Protein AF-A0A9R1VYT2-F1 (afdb_monomer)

Solvent-accessible surface area (backbone atoms only — not comparable to full-atom values): 7285 Å² total; per-residue (Å²): 139,87,82,73,87,82,80,90,74,96,68,97,74,48,66,44,85,39,68,67,58,33,49,56,58,44,43,30,54,66,34,85,91,65,56,74,46,85,61,82,66,65,73,51,48,60,54,53,47,63,56,46,77,72,60,68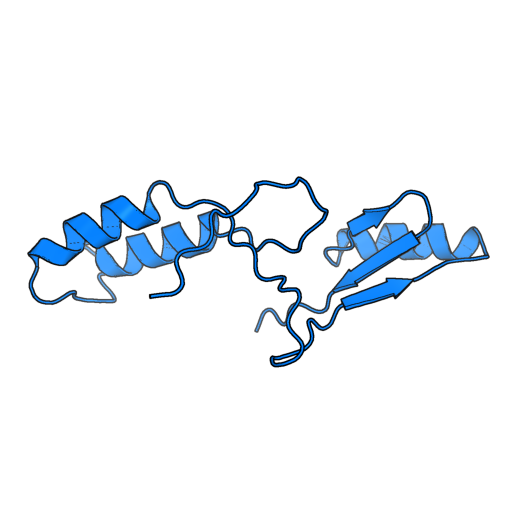,63,45,73,74,62,73,99,62,95,75,79,85,79,77,66,62,47,81,47,73,76,92,51,74,73,58,54,58,56,49,56,62,46,44,80,77,42,82,53,54,77,52,100,79,34,37,38,48,53,72,75,83,84,123

Mean predicted aligned error: 9.73 Å

Radius of gyration: 19.99 Å; Cα contacts (8 Å, |Δi|>4): 86; chains: 1; bounding box: 54×26×51 Å

Structure (mmCIF, 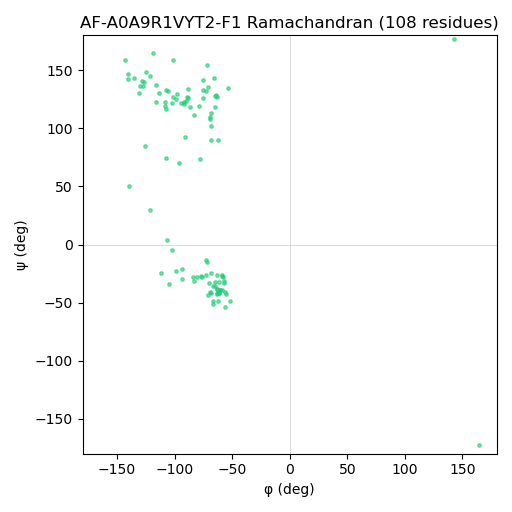N/CA/C/O backbone):
data_AF-A0A9R1VYT2-F1
#
_entry.id   AF-A0A9R1VYT2-F1
#
loop_
_atom_site.group_PDB
_atom_site.id
_atom_site.type_symbol
_atom_site.label_atom_id
_atom_site.label_alt_id
_atom_site.label_comp_id
_atom_site.label_asym_id
_atom_site.label_entity_id
_atom_site.label_seq_id
_atom_site.pdbx_PDB_ins_code
_atom_site.Cartn_x
_atom_site.Cartn_y
_atom_site.Cartn_z
_atom_site.occupancy
_atom_site.B_iso_or_equiv
_atom_site.auth_seq_id
_atom_site.auth_comp_id
_atom_site.auth_asym_id
_atom_site.auth_atom_id
_atom_site.pdbx_PDB_model_num
ATOM 1 N N . MET A 1 1 ? -23.281 11.402 -13.260 1.00 46.53 1 MET A N 1
ATOM 2 C CA . MET A 1 1 ? -23.332 9.928 -13.205 1.00 46.53 1 MET A CA 1
ATOM 3 C C . MET A 1 1 ? -22.407 9.420 -14.286 1.00 46.53 1 MET A C 1
ATOM 5 O O . MET A 1 1 ? -22.813 9.419 -15.434 1.00 46.53 1 MET A O 1
ATOM 9 N N . GLU A 1 2 ? -21.178 9.043 -13.958 1.00 55.12 2 GLU A N 1
ATOM 10 C CA . GLU A 1 2 ? -20.352 8.289 -14.906 1.00 55.12 2 GLU A CA 1
ATOM 11 C C . GLU A 1 2 ? -19.884 7.021 -14.205 1.00 55.12 2 GLU A C 1
ATOM 13 O O . GLU A 1 2 ? -18.847 6.977 -13.555 1.00 55.12 2 GLU A O 1
ATOM 18 N N . GLY A 1 3 ? -20.754 6.014 -14.246 1.00 69.38 3 GLY A N 1
ATOM 19 C CA . GLY A 1 3 ? -20.474 4.656 -13.802 1.00 69.38 3 GLY A CA 1
ATOM 20 C C . GLY A 1 3 ? -20.360 3.774 -15.031 1.00 69.38 3 GLY A C 1
ATOM 21 O O . GLY A 1 3 ? -21.298 3.056 -15.360 1.00 69.38 3 GLY A O 1
ATOM 22 N N . LEU A 1 4 ? -19.247 3.891 -15.755 1.00 84.00 4 LEU A N 1
ATOM 23 C CA . LEU A 1 4 ? -18.930 2.938 -16.812 1.00 84.00 4 LEU A CA 1
ATOM 24 C C . LEU A 1 4 ? -18.435 1.636 -16.177 1.00 84.00 4 LEU A C 1
ATOM 26 O O . LEU A 1 4 ? -17.726 1.649 -15.168 1.00 84.00 4 LEU A O 1
ATOM 30 N N . VAL A 1 5 ? -18.832 0.510 -16.768 1.00 88.31 5 VAL A N 1
ATOM 31 C CA . VAL A 1 5 ? -18.390 -0.820 -16.342 1.00 88.31 5 VAL A CA 1
ATOM 32 C C . VAL A 1 5 ? -16.881 -0.931 -16.563 1.00 88.31 5 VAL A C 1
ATOM 34 O O . VAL A 1 5 ? -16.380 -0.625 -17.642 1.00 88.31 5 VAL A O 1
ATOM 37 N N . ILE A 1 6 ? -16.152 -1.349 -15.526 1.00 87.25 6 ILE A N 1
ATOM 38 C CA . ILE A 1 6 ? -14.698 -1.524 -15.578 1.00 87.25 6 ILE A CA 1
ATOM 39 C C . ILE A 1 6 ? -14.389 -2.951 -16.028 1.00 87.25 6 ILE A C 1
ATOM 41 O O . ILE A 1 6 ? -14.788 -3.909 -15.367 1.00 87.25 6 ILE A O 1
ATOM 45 N N . GLU A 1 7 ? -13.626 -3.091 -17.110 1.00 91.06 7 GLU A N 1
ATOM 46 C CA . GLU A 1 7 ? -13.152 -4.391 -17.584 1.00 91.06 7 GLU A CA 1
ATOM 47 C C . GLU A 1 7 ? -11.818 -4.781 -16.924 1.00 91.06 7 GLU A C 1
ATOM 49 O O . GLU A 1 7 ? -10.844 -4.018 -16.978 1.00 91.06 7 GLU A O 1
ATOM 54 N N . PRO A 1 8 ? -11.726 -5.971 -16.307 1.00 88.75 8 PRO A N 1
ATOM 55 C CA . PRO A 1 8 ? -10.476 -6.454 -15.742 1.00 88.75 8 PRO A CA 1
ATOM 56 C C . PRO A 1 8 ? -9.530 -6.937 -16.850 1.00 88.75 8 PRO A C 1
ATOM 58 O O . PRO A 1 8 ? -9.866 -7.812 -17.642 1.00 88.75 8 PRO A O 1
ATOM 61 N N . MET A 1 9 ? -8.303 -6.409 -16.867 1.00 88.06 9 MET A N 1
ATOM 62 C CA . MET A 1 9 ? -7.229 -6.870 -17.752 1.00 88.06 9 MET A CA 1
ATOM 63 C C . MET A 1 9 ? -5.952 -7.134 -16.958 1.00 88.06 9 MET A C 1
ATOM 65 O O . MET A 1 9 ? -5.538 -6.302 -16.149 1.00 88.06 9 MET A O 1
ATOM 69 N N . ILE A 1 10 ? -5.278 -8.248 -17.250 1.00 87.06 10 ILE A N 1
ATOM 70 C CA . ILE A 1 10 ? -3.963 -8.551 -16.679 1.00 87.06 10 ILE A CA 1
ATOM 71 C C . ILE A 1 10 ? -2.912 -7.743 -17.440 1.00 87.06 10 ILE A C 1
ATOM 73 O O . ILE A 1 10 ? -2.763 -7.884 -18.654 1.00 87.06 10 ILE A O 1
ATOM 77 N N . LYS A 1 11 ? -2.199 -6.867 -16.729 1.00 83.06 11 LYS A N 1
ATOM 78 C CA . LYS A 1 11 ? -1.095 -6.067 -17.268 1.00 83.06 11 LYS A CA 1
ATOM 79 C C . LYS A 1 11 ? 0.022 -5.983 -16.226 1.00 83.06 11 LYS A C 1
ATOM 81 O O . LYS A 1 11 ? -0.290 -5.931 -15.035 1.00 83.06 11 LYS A O 1
ATOM 86 N N . PRO A 1 12 ? 1.297 -5.938 -16.646 1.00 82.94 12 PRO A N 1
ATOM 87 C CA . PRO A 1 12 ? 2.393 -5.671 -15.726 1.00 82.94 12 PRO A CA 1
ATOM 88 C C . PRO A 1 12 ? 2.225 -4.265 -15.145 1.00 82.94 12 PRO A C 1
ATOM 90 O O . PRO A 1 12 ? 2.026 -3.300 -15.885 1.00 82.94 12 PRO A O 1
ATOM 93 N N . GLN A 1 13 ? 2.249 -4.171 -13.819 1.00 84.38 13 GLN A N 1
ATOM 94 C CA . GLN A 1 13 ? 1.975 -2.962 -13.048 1.00 84.38 13 GLN A CA 1
ATOM 95 C C . GLN A 1 13 ? 2.900 -2.923 -11.827 1.00 84.38 13 GLN A C 1
ATOM 97 O O . GLN A 1 13 ? 3.421 -3.952 -11.395 1.00 84.38 13 GLN A O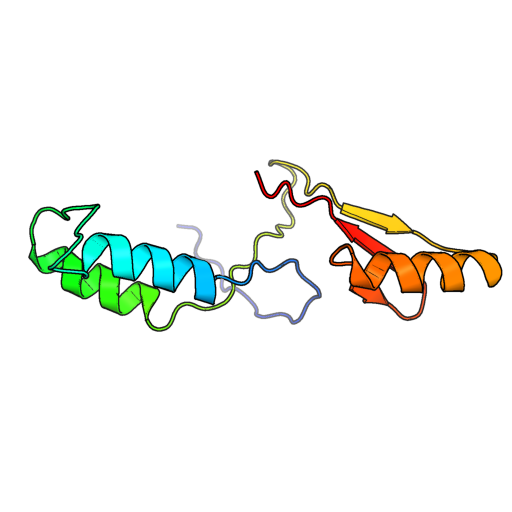 1
ATOM 102 N N . TRP A 1 14 ? 3.100 -1.731 -11.270 1.00 84.75 14 TRP A N 1
ATOM 103 C CA . TRP A 1 14 ? 3.920 -1.539 -10.077 1.00 84.75 14 TRP A CA 1
ATOM 104 C C . TRP A 1 14 ? 3.068 -1.675 -8.821 1.00 84.75 14 TRP A C 1
ATOM 106 O O . TRP A 1 14 ? 2.066 -0.967 -8.667 1.00 84.75 14 TRP A O 1
ATOM 116 N N . TYR A 1 15 ? 3.509 -2.545 -7.916 1.00 85.69 15 TYR A N 1
ATOM 117 C CA . TYR A 1 15 ? 2.851 -2.827 -6.647 1.00 85.69 15 TYR A CA 1
ATOM 118 C C . TYR A 1 15 ? 3.781 -2.545 -5.473 1.00 85.69 15 TYR A C 1
ATOM 120 O O . TYR A 1 15 ? 4.989 -2.775 -5.550 1.00 85.69 15 TYR A O 1
ATOM 128 N N . VAL A 1 16 ? 3.199 -2.071 -4.378 1.00 85.62 16 VAL A N 1
ATOM 129 C CA . VAL A 1 16 ? 3.875 -1.962 -3.085 1.00 85.62 16 VAL A CA 1
ATOM 130 C C . VAL A 1 16 ? 3.422 -3.126 -2.213 1.00 85.62 16 VAL A C 1
ATOM 132 O O . VAL A 1 16 ? 2.218 -3.314 -2.029 1.00 85.62 16 VAL A O 1
ATOM 135 N N . ASN A 1 17 ? 4.388 -3.878 -1.669 1.00 86.00 17 ASN A N 1
ATOM 136 C CA . ASN A 1 17 ? 4.105 -4.889 -0.655 1.00 86.00 17 ASN A CA 1
ATOM 137 C C . ASN A 1 17 ? 3.674 -4.181 0.626 1.00 86.00 17 ASN A C 1
ATOM 139 O O . ASN A 1 17 ? 4.471 -3.468 1.240 1.00 86.00 17 ASN A O 1
ATOM 143 N N . TYR A 1 18 ? 2.414 -4.365 0.996 1.00 87.94 18 TYR A N 1
ATOM 144 C CA . TYR A 1 18 ? 1.825 -3.629 2.108 1.00 87.94 18 TYR A CA 1
ATOM 145 C C . TYR A 1 18 ? 1.718 -4.460 3.389 1.00 87.94 18 TYR A C 1
ATOM 147 O O . TYR A 1 18 ? 1.369 -3.916 4.429 1.00 87.94 18 TYR A O 1
ATOM 155 N N . ASN A 1 19 ? 2.069 -5.749 3.360 1.00 87.62 19 ASN A N 1
ATOM 156 C CA . ASN A 1 19 ? 1.897 -6.647 4.506 1.00 87.62 19 ASN A CA 1
ATOM 157 C C . ASN A 1 19 ? 2.703 -6.190 5.733 1.00 87.62 19 ASN A C 1
ATOM 159 O O . ASN A 1 19 ? 2.194 -6.219 6.851 1.00 87.62 19 ASN A O 1
ATOM 163 N N . GLY A 1 20 ? 3.946 -5.734 5.530 1.00 89.19 20 GLY A N 1
ATOM 164 C CA . GLY A 1 20 ? 4.783 -5.205 6.615 1.00 89.19 20 GLY A CA 1
ATOM 165 C C . GLY A 1 20 ? 4.233 -3.898 7.190 1.00 89.19 20 GLY A C 1
ATOM 166 O O . GLY A 1 20 ? 4.027 -3.786 8.394 1.00 89.19 20 GLY A O 1
ATOM 167 N N . ILE A 1 21 ? 3.900 -2.950 6.309 1.00 90.38 21 ILE A N 1
ATOM 168 C CA . ILE A 1 21 ? 3.364 -1.633 6.685 1.00 90.38 21 ILE A CA 1
ATOM 169 C C . ILE A 1 21 ? 2.016 -1.778 7.404 1.00 90.38 21 ILE A C 1
ATOM 171 O O . ILE A 1 21 ? 1.771 -1.113 8.407 1.00 90.38 21 ILE A O 1
ATOM 175 N N . ALA A 1 22 ? 1.147 -2.671 6.927 1.00 93.31 22 ALA A N 1
ATOM 176 C CA . ALA A 1 22 ? -0.141 -2.952 7.550 1.00 93.31 22 ALA A CA 1
ATOM 177 C C . ALA A 1 22 ? 0.018 -3.496 8.965 1.00 93.31 22 ALA A C 1
ATOM 179 O O . ALA A 1 22 ? -0.714 -3.077 9.858 1.00 93.31 22 ALA A O 1
ATOM 180 N N . LYS A 1 23 ? 0.988 -4.391 9.181 1.00 92.94 23 LYS A N 1
ATOM 181 C CA . LYS A 1 23 ? 1.287 -4.917 10.511 1.00 92.94 23 LYS A CA 1
ATOM 182 C C . LYS A 1 23 ? 1.747 -3.807 11.455 1.00 92.94 23 LYS A C 1
ATOM 184 O O . LYS A 1 23 ? 1.188 -3.668 12.535 1.00 92.94 23 LYS A O 1
ATOM 189 N N . GLU A 1 24 ? 2.688 -2.970 11.028 1.00 93.31 24 GLU A N 1
ATOM 190 C CA . GLU A 1 24 ? 3.154 -1.837 11.840 1.00 93.31 24 GLU A CA 1
ATOM 191 C C . GLU A 1 24 ? 2.021 -0.849 12.166 1.00 93.31 24 GLU A C 1
ATOM 193 O O . GLU A 1 24 ? 1.919 -0.348 13.288 1.00 93.31 24 GLU A O 1
ATOM 198 N N . ALA A 1 25 ? 1.138 -0.594 11.199 1.00 93.75 25 ALA A N 1
ATOM 199 C CA . ALA A 1 25 ? -0.024 0.274 11.362 1.00 93.75 25 ALA A CA 1
ATOM 200 C C . ALA A 1 25 ? -1.108 -0.335 12.275 1.00 93.75 25 ALA A C 1
ATOM 202 O O . ALA A 1 25 ? -1.793 0.396 12.998 1.00 93.75 25 ALA A O 1
ATOM 203 N N . LEU A 1 26 ? -1.265 -1.662 12.268 1.00 94.56 26 LEU A N 1
ATOM 204 C CA . LEU A 1 26 ? -2.109 -2.391 13.216 1.00 94.56 26 LEU A CA 1
ATOM 205 C C . LEU A 1 26 ? -1.541 -2.287 14.631 1.00 94.56 26 LEU A C 1
ATOM 207 O O . LEU A 1 26 ? -2.261 -1.865 15.536 1.00 94.56 26 LEU A O 1
ATOM 211 N N . ASP A 1 27 ? -0.257 -2.601 14.803 1.00 94.44 27 ASP A N 1
ATOM 212 C CA . ASP A 1 27 ? 0.425 -2.587 16.099 1.00 94.44 27 ASP A CA 1
ATOM 213 C C . ASP A 1 27 ? 0.362 -1.189 16.737 1.00 94.44 27 ASP A C 1
ATOM 215 O O . ASP A 1 27 ? 0.072 -1.058 17.924 1.00 94.44 27 ASP A O 1
ATOM 219 N N . ALA A 1 28 ? 0.504 -0.123 15.940 1.00 94.94 28 ALA A N 1
ATOM 220 C CA . ALA A 1 28 ? 0.414 1.260 16.416 1.00 94.94 28 ALA A CA 1
ATOM 221 C C . ALA A 1 28 ? -0.927 1.620 17.091 1.00 94.94 28 ALA A C 1
ATOM 223 O O . ALA A 1 28 ? -0.958 2.527 17.928 1.00 94.94 28 ALA A O 1
ATOM 224 N N . VAL A 1 29 ? -2.020 0.943 16.728 1.00 94.12 29 VAL A N 1
ATOM 225 C CA . VAL A 1 29 ? -3.378 1.207 17.239 1.00 94.12 29 VAL A CA 1
ATOM 226 C C . VAL A 1 29 ? -3.829 0.144 18.246 1.00 94.12 29 VAL A C 1
ATOM 228 O O . VAL A 1 29 ? -4.583 0.462 19.169 1.00 94.12 29 VAL A O 1
ATOM 231 N N . MET A 1 30 ? -3.404 -1.107 18.050 1.00 91.56 30 MET A N 1
ATOM 232 C CA . MET A 1 30 ? -3.922 -2.285 18.754 1.00 91.56 30 MET A CA 1
ATOM 233 C C . MET A 1 30 ? -3.064 -2.740 19.931 1.00 91.5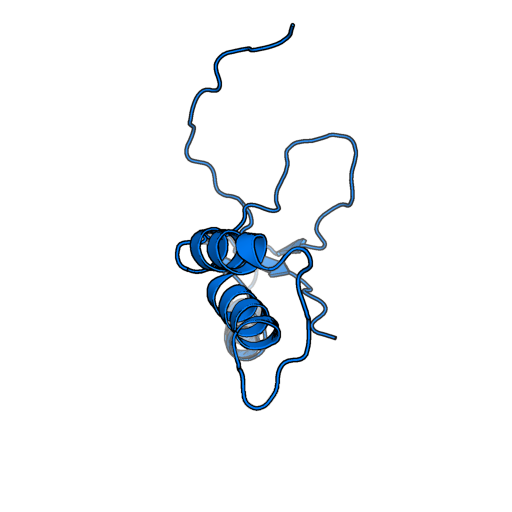6 30 MET A C 1
ATOM 235 O O . MET A 1 30 ? -3.591 -3.420 20.808 1.00 91.56 30 MET A O 1
ATOM 239 N N . ASP A 1 31 ? -1.772 -2.405 19.963 1.00 91.88 31 ASP A N 1
ATOM 240 C CA . ASP A 1 31 ? -0.908 -2.779 21.082 1.00 91.88 31 ASP A CA 1
ATOM 241 C C . ASP A 1 31 ? -1.311 -1.996 22.339 1.00 91.88 31 ASP A C 1
ATOM 243 O O . ASP A 1 31 ? -1.085 -0.793 22.434 1.00 91.88 31 ASP A O 1
ATOM 247 N N . GLU A 1 32 ? -1.921 -2.674 23.312 1.00 86.25 32 GLU A N 1
ATOM 248 C CA . GLU A 1 32 ? -2.352 -2.058 24.572 1.00 86.25 32 GLU A CA 1
ATOM 249 C C . GLU A 1 32 ? -1.171 -1.635 25.459 1.00 86.25 32 GLU A C 1
ATOM 251 O O . GLU A 1 32 ? -1.315 -0.714 26.264 1.00 86.25 32 GLU A O 1
ATOM 256 N N . ASN A 1 33 ? 0.002 -2.257 25.296 1.00 88.50 33 ASN A N 1
ATOM 257 C CA . ASN A 1 33 ? 1.184 -1.959 26.107 1.00 88.50 33 ASN A CA 1
ATOM 258 C C . ASN A 1 33 ? 1.958 -0.744 25.580 1.00 88.50 33 ASN A C 1
ATOM 260 O O . ASN A 1 33 ? 2.588 -0.028 26.358 1.00 88.50 33 ASN A O 1
ATOM 264 N N . ASN A 1 34 ? 1.928 -0.516 24.263 1.00 89.69 34 ASN A N 1
ATOM 265 C CA . ASN A 1 34 ? 2.670 0.557 23.598 1.00 89.69 34 ASN A CA 1
ATOM 266 C C . ASN A 1 34 ? 1.844 1.235 22.494 1.00 89.69 34 ASN A C 1
ATOM 268 O O . ASN A 1 34 ? 2.288 1.405 21.354 1.00 89.69 34 ASN A O 1
ATOM 272 N N . LYS A 1 35 ? 0.615 1.624 22.838 1.00 90.06 35 LYS A N 1
ATOM 273 C CA . LYS A 1 35 ? -0.308 2.261 21.899 1.00 90.06 35 LYS A CA 1
ATOM 274 C C . LYS A 1 35 ? 0.222 3.622 21.448 1.00 90.06 35 LYS A C 1
ATOM 276 O O . LYS A 1 35 ? 0.368 4.538 22.255 1.00 90.06 35 LYS A O 1
ATOM 281 N N . LYS A 1 36 ? 0.466 3.773 20.144 1.00 94.38 36 L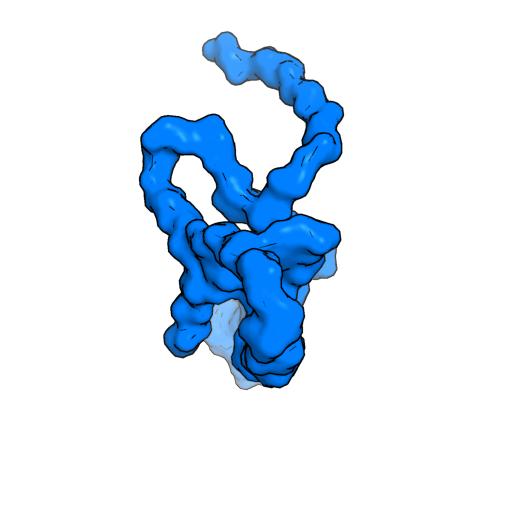YS A N 1
ATOM 282 C CA . LYS A 1 36 ? 0.985 5.016 19.541 1.00 94.38 36 LYS A CA 1
ATOM 283 C C . LYS A 1 36 ? -0.122 5.928 19.021 1.00 94.38 36 LYS A C 1
ATOM 285 O O . LYS A 1 36 ? 0.059 7.141 18.974 1.00 94.38 36 LYS A O 1
ATOM 290 N N . ILE A 1 37 ? -1.242 5.350 18.592 1.00 94.00 37 ILE A N 1
ATOM 291 C CA . ILE A 1 37 ? -2.352 6.059 17.949 1.00 94.00 37 ILE A CA 1
ATOM 292 C C . ILE A 1 37 ? -3.657 5.655 18.630 1.00 94.00 37 ILE A C 1
ATOM 294 O O . ILE A 1 37 ? -3.948 4.468 18.772 1.00 94.00 37 ILE A O 1
ATOM 298 N N . ASP A 1 38 ? -4.474 6.640 19.007 1.00 92.81 38 ASP A N 1
ATOM 299 C CA . ASP A 1 38 ? -5.830 6.408 19.505 1.00 92.81 38 ASP A CA 1
ATOM 300 C C . ASP A 1 38 ? -6.875 6.849 18.477 1.00 92.81 38 ASP A C 1
ATOM 302 O O . ASP A 1 38 ? -6.885 7.996 18.031 1.00 92.81 38 ASP A O 1
ATOM 306 N N . ILE A 1 39 ? -7.746 5.917 18.081 1.00 94.25 39 ILE A N 1
ATOM 307 C CA . ILE A 1 39 ? -8.803 6.167 17.099 1.00 94.25 39 ILE A CA 1
ATOM 308 C C . ILE A 1 39 ? -10.085 6.524 17.842 1.00 94.25 39 ILE A C 1
ATOM 310 O O . ILE A 1 39 ? -10.613 5.723 18.618 1.00 94.25 39 ILE A O 1
ATOM 314 N N . LEU A 1 40 ? -10.617 7.712 17.549 1.00 94.44 40 LEU A N 1
ATOM 315 C CA . LEU A 1 40 ? -11.878 8.186 18.099 1.00 94.44 40 LEU A CA 1
ATOM 316 C C . LEU A 1 40 ? -12.926 8.384 16.998 1.00 94.44 40 LEU A C 1
ATOM 318 O O . LEU A 1 40 ? -12.626 9.004 15.977 1.00 94.44 40 LEU A O 1
ATOM 322 N N . PRO A 1 41 ? -14.179 7.962 17.234 1.00 94.69 41 PRO A N 1
ATOM 323 C CA . PRO A 1 41 ? -14.651 7.122 18.344 1.00 94.69 41 PRO A CA 1
ATOM 324 C C . PRO A 1 41 ? -14.214 5.635 18.253 1.00 94.69 41 PRO A C 1
ATOM 326 O O . PRO A 1 41 ? -13.946 5.110 17.172 1.00 94.69 41 PRO A O 1
ATOM 329 N N . LYS A 1 42 ? -14.126 4.955 19.413 1.00 91.56 42 LYS A N 1
ATOM 330 C CA . LYS A 1 42 ? -13.412 3.666 19.595 1.00 91.56 42 LYS A CA 1
ATOM 331 C C . LYS A 1 42 ? -13.897 2.519 18.705 1.00 91.56 42 LYS A C 1
ATOM 333 O O . LYS A 1 42 ? -13.111 1.633 18.380 1.00 91.56 42 LYS A O 1
ATOM 338 N N . GLN A 1 43 ? -15.163 2.522 18.290 1.00 91.44 43 GLN A N 1
ATOM 339 C CA . GLN A 1 43 ? -15.711 1.486 17.410 1.00 91.44 43 GLN A CA 1
ATOM 340 C C . GLN A 1 43 ? -14.973 1.383 16.067 1.00 91.44 43 GLN A C 1
ATOM 342 O O . GLN A 1 43 ? -14.917 0.301 15.486 1.00 91.44 43 GLN A O 1
ATOM 347 N N . TYR A 1 44 ? -14.353 2.470 15.595 1.00 95.19 44 TYR A N 1
ATOM 348 C CA . TYR A 1 44 ? -13.615 2.462 14.333 1.00 95.19 44 TYR A CA 1
ATOM 349 C C . TYR A 1 44 ? -12.298 1.685 14.403 1.00 95.19 44 TYR A C 1
ATOM 351 O O . TYR A 1 44 ? -11.777 1.303 13.359 1.00 95.19 44 TYR A O 1
ATOM 359 N N . ALA A 1 45 ? -11.790 1.363 15.599 1.00 93.69 45 ALA A N 1
ATOM 360 C CA . ALA A 1 45 ? -10.643 0.468 15.731 1.00 93.69 45 ALA A CA 1
ATOM 361 C C . ALA A 1 45 ? -10.952 -0.926 15.153 1.00 93.69 45 ALA A C 1
ATOM 363 O O . ALA A 1 45 ? -10.125 -1.503 14.452 1.00 93.69 45 ALA A O 1
ATOM 364 N N . ALA A 1 46 ? -12.166 -1.447 15.361 1.00 93.19 46 ALA A N 1
ATOM 365 C CA . ALA A 1 46 ? -12.561 -2.738 14.796 1.00 93.19 46 ALA A CA 1
ATOM 366 C C . ALA A 1 46 ? -12.571 -2.714 13.257 1.00 93.19 46 ALA A C 1
ATOM 368 O O . ALA A 1 46 ? -12.149 -3.673 12.612 1.00 93.19 46 ALA A O 1
ATOM 369 N N . GLU A 1 47 ? -13.007 -1.602 12.663 1.00 94.12 47 GLU A N 1
ATOM 370 C CA . GLU A 1 47 ? -12.983 -1.431 11.213 1.00 94.12 47 GLU A CA 1
ATOM 371 C C . GLU A 1 47 ? -11.556 -1.268 10.678 1.00 94.12 47 GLU A C 1
ATOM 373 O O . GLU A 1 47 ? -11.195 -1.936 9.710 1.00 94.12 47 GLU A O 1
ATOM 378 N N . TRP A 1 48 ? -10.722 -0.470 11.349 1.00 94.31 48 TRP A N 1
ATOM 379 C CA . TRP A 1 48 ? -9.291 -0.352 11.057 1.00 94.31 48 TRP A CA 1
ATOM 380 C C . TRP A 1 48 ? -8.608 -1.720 11.004 1.00 94.31 48 TRP A C 1
ATOM 382 O O . TRP A 1 48 ? -7.943 -2.049 10.020 1.00 94.31 48 TRP A O 1
ATOM 392 N N . LYS A 1 49 ? -8.855 -2.550 12.026 1.00 94.62 49 LYS A N 1
ATOM 393 C CA . LYS A 1 49 ? -8.353 -3.923 12.092 1.00 94.62 49 LYS A CA 1
ATOM 394 C C . LYS A 1 49 ? -8.783 -4.736 10.876 1.00 94.62 49 LYS A C 1
ATOM 396 O O . LYS A 1 49 ? -7.944 -5.272 10.158 1.00 94.62 49 LYS A O 1
ATOM 401 N N . ARG A 1 50 ? -10.092 -4.761 10.615 1.00 94.25 50 ARG A N 1
ATOM 402 C CA . ARG A 1 50 ? -10.694 -5.528 9.518 1.00 94.25 50 ARG A CA 1
ATOM 403 C C . ARG A 1 50 ? -10.091 -5.175 8.156 1.00 94.25 50 ARG A C 1
ATOM 405 O O . ARG A 1 50 ? -9.882 -6.069 7.340 1.00 94.25 50 ARG A O 1
ATOM 412 N N . TRP A 1 51 ? -9.842 -3.890 7.899 1.00 93.50 51 TRP A N 1
ATOM 413 C CA . TRP A 1 51 ? -9.266 -3.428 6.633 1.00 93.50 51 TRP A CA 1
ATOM 414 C C . TRP A 1 51 ? -7.805 -3.849 6.459 1.00 93.50 51 TRP A C 1
ATOM 416 O O . TRP A 1 51 ? -7.418 -4.247 5.361 1.00 93.50 51 TRP A O 1
ATOM 426 N N . LEU A 1 52 ? -7.003 -3.771 7.523 1.00 94.12 52 LEU A N 1
ATOM 427 C CA . LEU A 1 52 ? -5.567 -4.039 7.446 1.00 94.12 52 LEU A CA 1
ATOM 428 C C . LEU A 1 52 ? -5.207 -5.527 7.547 1.00 94.12 52 LEU A C 1
ATOM 430 O O . LEU A 1 52 ? -4.209 -5.931 6.958 1.00 94.12 52 LEU A O 1
ATOM 434 N N . GLU A 1 53 ? -6.011 -6.354 8.223 1.00 92.12 53 GLU A N 1
ATOM 435 C CA . GLU A 1 53 ? -5.738 -7.795 8.377 1.00 92.12 53 GLU A CA 1
ATOM 436 C C . GLU A 1 53 ? -5.700 -8.565 7.049 1.00 92.12 53 GLU A C 1
ATOM 438 O O . GLU A 1 53 ? -4.949 -9.527 6.922 1.00 92.12 53 GLU A O 1
ATOM 443 N N . ASN A 1 54 ? -6.496 -8.150 6.059 1.00 88.44 54 ASN A N 1
ATOM 444 C CA . ASN A 1 54 ? -6.600 -8.815 4.754 1.00 88.44 54 ASN A CA 1
ATOM 445 C C . ASN A 1 54 ? -6.246 -7.878 3.593 1.00 88.44 54 ASN A C 1
ATOM 447 O O . ASN A 1 54 ? -6.799 -7.999 2.491 1.00 88.44 54 ASN A O 1
ATOM 451 N N . ILE A 1 55 ? -5.365 -6.905 3.838 1.00 91.94 55 ILE A N 1
ATOM 452 C CA . ILE A 1 55 ? -4.976 -5.966 2.794 1.00 91.94 55 ILE A CA 1
ATOM 453 C C . ILE A 1 55 ? -4.208 -6.689 1.681 1.00 91.94 55 ILE A C 1
ATOM 455 O O . ILE A 1 55 ? -3.439 -7.617 1.918 1.00 91.94 55 ILE A O 1
ATOM 459 N N . ARG A 1 56 ? -4.441 -6.267 0.439 1.00 89.75 56 ARG A N 1
ATOM 460 C CA . ARG A 1 56 ? -3.694 -6.745 -0.728 1.00 89.75 56 ARG A CA 1
ATOM 461 C C . ARG A 1 56 ? -2.658 -5.712 -1.135 1.00 89.75 56 ARG A C 1
ATOM 463 O O . ARG A 1 56 ? -2.822 -4.524 -0.860 1.00 89.75 56 ARG A O 1
ATOM 470 N N . ASP A 1 57 ? -1.648 -6.165 -1.865 1.00 89.06 57 ASP A N 1
ATOM 471 C CA . ASP A 1 57 ? -0.640 -5.281 -2.438 1.00 89.06 57 ASP A CA 1
ATOM 472 C C . ASP A 1 57 ? -1.280 -4.163 -3.265 1.00 89.06 57 ASP A C 1
ATOM 474 O O . ASP A 1 57 ? -2.190 -4.371 -4.079 1.00 89.06 57 ASP A O 1
ATOM 478 N N . TRP A 1 58 ? -0.792 -2.946 -3.051 1.00 88.56 58 TRP A N 1
ATOM 479 C CA . TRP A 1 58 ? -1.395 -1.762 -3.637 1.00 88.56 58 TRP A CA 1
ATOM 480 C C . TRP A 1 58 ? -0.749 -1.432 -4.980 1.00 88.56 58 TRP A C 1
ATOM 482 O O . TRP A 1 58 ? 0.449 -1.163 -5.060 1.00 88.56 58 TRP A O 1
ATOM 492 N N . CYS A 1 59 ? -1.557 -1.414 -6.045 1.00 89.31 59 CYS A N 1
ATOM 493 C CA . CYS A 1 59 ? -1.135 -0.927 -7.356 1.00 89.31 59 CYS A CA 1
ATOM 494 C C . CYS A 1 59 ? -0.933 0.596 -7.327 1.00 89.31 59 CYS A C 1
ATOM 496 O O . CYS A 1 59 ? -1.905 1.363 -7.306 1.00 89.31 59 CYS A O 1
ATOM 498 N N . VAL A 1 60 ? 0.324 1.030 -7.408 1.00 88.38 60 VAL A N 1
ATOM 499 C CA . VAL A 1 60 ? 0.703 2.452 -7.447 1.00 88.38 60 VAL A CA 1
ATOM 500 C C . VAL A 1 60 ? 0.855 2.983 -8.871 1.00 88.38 60 VAL A C 1
ATOM 502 O O . VAL A 1 60 ? 0.728 4.184 -9.099 1.00 88.38 60 VAL A O 1
ATOM 505 N N . SER A 1 61 ? 1.058 2.110 -9.862 1.00 87.38 61 SER A N 1
ATOM 506 C CA . SER A 1 61 ? 1.112 2.536 -11.263 1.00 87.38 61 SER A CA 1
ATOM 507 C C . SER A 1 61 ? -0.261 2.944 -11.789 1.00 87.38 61 SER A C 1
ATOM 509 O O . SER A 1 61 ? -1.248 2.221 -11.622 1.00 87.38 61 SER A O 1
ATOM 511 N N . ARG A 1 62 ? -0.314 4.070 -12.503 1.00 89.56 62 ARG A N 1
ATOM 512 C CA . ARG A 1 62 ? -1.521 4.597 -13.147 1.00 89.56 62 ARG A CA 1
ATOM 513 C C . ARG A 1 62 ? -1.197 5.060 -14.564 1.00 89.56 62 ARG A C 1
ATOM 515 O O . ARG A 1 62 ? -0.125 5.598 -14.813 1.00 89.56 62 ARG A O 1
ATOM 522 N N . ARG A 1 63 ? -2.136 4.852 -15.491 1.00 86.44 63 ARG A N 1
ATOM 523 C CA . ARG A 1 63 ? -2.062 5.351 -16.874 1.00 86.44 63 ARG A CA 1
ATOM 524 C C . ARG A 1 63 ? -2.835 6.662 -16.961 1.00 86.44 63 ARG A C 1
ATOM 526 O O . ARG A 1 63 ? -3.940 6.700 -17.486 1.00 86.44 63 ARG A O 1
ATOM 533 N N . LEU A 1 64 ? -2.284 7.699 -16.342 1.00 88.31 64 LEU A N 1
ATOM 534 C CA . LEU A 1 64 ? -2.866 9.037 -16.293 1.00 88.31 64 LEU A CA 1
ATOM 535 C C . LEU A 1 64 ? -1.845 10.042 -16.823 1.00 88.31 64 LEU A C 1
ATOM 537 O O . LEU A 1 64 ? -0.643 9.852 -16.657 1.00 88.31 64 LEU A O 1
ATOM 541 N N . TRP A 1 65 ? -2.334 11.112 -17.444 1.00 89.81 65 TRP A N 1
ATOM 542 C CA . TRP A 1 65 ? -1.495 12.212 -17.933 1.00 89.81 65 TRP A CA 1
ATOM 543 C C . TRP A 1 65 ? -1.032 13.140 -16.809 1.00 89.81 65 TRP A C 1
ATOM 545 O O . TRP A 1 65 ? 0.014 13.773 -16.913 1.00 89.81 65 TRP A O 1
ATOM 555 N N . TRP A 1 66 ? -1.814 13.213 -15.732 1.00 93.62 66 TRP A N 1
ATOM 556 C CA . TRP A 1 66 ? -1.533 14.043 -14.571 1.00 93.62 66 TRP A CA 1
ATOM 557 C C . TRP A 1 66 ? -1.110 13.188 -13.376 1.00 93.62 66 TRP A C 1
ATOM 559 O O . TRP A 1 66 ? -1.769 12.197 -13.054 1.00 93.62 66 TRP A O 1
ATOM 569 N N . GLY A 1 67 ? -0.025 13.591 -12.714 1.00 92.19 67 GLY A N 1
ATOM 570 C CA . GLY A 1 67 ? 0.504 12.937 -11.521 1.00 92.19 67 GLY A CA 1
ATOM 571 C C . GLY A 1 67 ? 2.031 12.913 -11.474 1.00 92.19 67 GLY A C 1
ATOM 572 O O . GLY A 1 67 ? 2.719 13.352 -12.397 1.00 92.19 67 GLY A O 1
ATOM 573 N N . HIS A 1 68 ? 2.572 12.379 -10.380 1.00 90.12 68 HIS A N 1
ATOM 574 C CA . HIS A 1 68 ? 4.010 12.180 -10.239 1.00 90.12 68 HIS A CA 1
ATOM 575 C C . HIS A 1 68 ? 4.476 10.980 -11.069 1.00 90.12 68 HIS A C 1
ATOM 577 O O . HIS A 1 68 ? 3.889 9.899 -11.011 1.00 90.12 68 HIS A O 1
ATOM 583 N N . ARG A 1 69 ? 5.560 11.166 -11.829 1.00 86.69 69 ARG A N 1
ATOM 584 C CA . ARG A 1 69 ? 6.205 10.070 -12.561 1.00 86.69 69 ARG A CA 1
ATOM 585 C C . ARG A 1 69 ? 6.945 9.163 -11.583 1.00 86.69 69 ARG A C 1
ATOM 587 O O . ARG A 1 69 ? 7.706 9.652 -10.751 1.00 86.69 69 ARG A O 1
ATOM 594 N N . VAL A 1 70 ? 6.741 7.854 -11.712 1.00 85.50 70 VAL A N 1
ATOM 595 C CA . VAL A 1 70 ? 7.476 6.851 -10.930 1.00 85.50 70 VAL A CA 1
ATOM 596 C C . VAL A 1 70 ? 8.963 6.918 -11.315 1.00 85.50 70 VAL A C 1
ATOM 598 O O . VAL A 1 70 ? 9.262 6.846 -12.509 1.00 85.50 70 VAL A O 1
ATOM 601 N N . PRO A 1 71 ? 9.897 7.053 -10.352 1.00 85.88 71 PRO A N 1
ATOM 602 C CA . PRO A 1 71 ? 11.334 7.104 -10.620 1.00 85.88 71 PRO A CA 1
ATOM 603 C C . PRO A 1 71 ? 11.889 5.694 -10.879 1.00 85.88 71 PRO A C 1
ATOM 605 O O . PRO A 1 71 ? 12.551 5.087 -10.032 1.00 85.88 71 PRO A O 1
ATOM 608 N N . ALA A 1 72 ? 11.573 5.159 -12.056 1.00 83.25 72 ALA A N 1
ATOM 609 C CA . ALA A 1 72 ? 12.047 3.870 -12.537 1.00 83.25 72 ALA A CA 1
ATOM 610 C C . ALA A 1 72 ? 12.654 4.019 -13.934 1.00 83.25 72 ALA A C 1
ATOM 612 O O . ALA A 1 72 ? 12.129 4.745 -14.780 1.00 83.25 72 ALA A O 1
ATOM 613 N N . TRP A 1 73 ? 13.745 3.301 -14.172 1.00 80.69 73 TRP A N 1
ATOM 614 C CA . TRP A 1 73 ? 14.471 3.295 -15.436 1.00 80.69 73 TRP A CA 1
ATOM 615 C C . TRP A 1 73 ? 14.622 1.862 -15.931 1.00 80.69 73 TRP A C 1
ATOM 617 O O . TRP A 1 73 ? 14.884 0.952 -15.143 1.00 80.69 73 TRP A O 1
ATOM 627 N N . TYR A 1 74 ? 14.459 1.678 -17.238 1.00 80.38 74 TYR A N 1
ATOM 628 C CA . TYR A 1 74 ? 14.723 0.415 -17.913 1.00 80.38 74 TYR A CA 1
ATOM 629 C C . TYR A 1 74 ? 16.110 0.470 -18.550 1.00 80.38 74 TYR A C 1
ATOM 631 O O . TYR A 1 74 ? 16.425 1.434 -19.250 1.00 80.38 74 TYR A O 1
ATOM 639 N N . VAL A 1 75 ? 16.935 -0.541 -18.288 1.00 78.94 75 VAL A N 1
ATOM 640 C CA . VAL A 1 75 ? 18.302 -0.636 -18.806 1.00 78.94 75 VAL A CA 1
ATOM 641 C C . VAL A 1 75 ? 18.408 -1.843 -19.731 1.00 78.94 75 VAL A C 1
ATOM 643 O O . VAL A 1 75 ? 1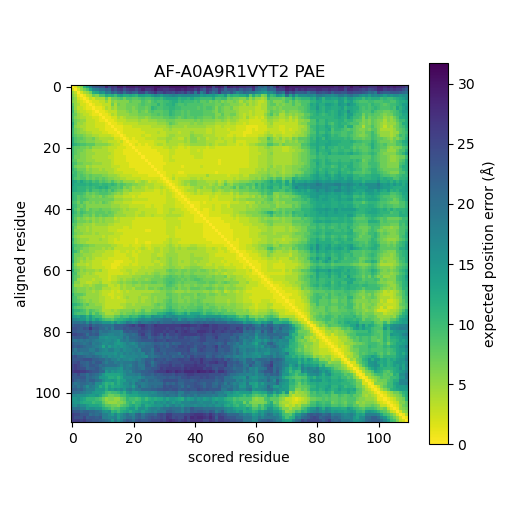8.162 -2.975 -19.311 1.00 78.94 75 VAL A O 1
ATOM 646 N N . THR A 1 76 ? 18.822 -1.589 -20.972 1.00 73.38 76 THR A N 1
ATOM 647 C CA . THR A 1 76 ? 19.221 -2.599 -21.960 1.00 73.38 76 THR A CA 1
ATOM 648 C C . THR A 1 76 ? 20.743 -2.707 -21.967 1.00 73.38 76 THR A C 1
ATOM 650 O O . THR A 1 76 ? 21.429 -1.697 -22.120 1.00 73.38 76 THR A O 1
ATOM 653 N N . LEU A 1 77 ? 21.283 -3.910 -21.770 1.00 71.44 77 LEU A N 1
ATOM 654 C CA . LEU A 1 77 ? 22.728 -4.151 -21.771 1.00 71.44 77 LEU A CA 1
ATOM 655 C C . LEU A 1 77 ? 23.116 -4.909 -23.040 1.00 71.44 77 LEU A C 1
ATOM 657 O O . LEU A 1 77 ? 22.653 -6.030 -23.241 1.00 71.44 77 LEU A O 1
ATOM 661 N N . GLU A 1 78 ? 23.974 -4.306 -23.862 1.00 68.56 78 GLU A N 1
ATOM 662 C CA . GLU A 1 78 ? 24.497 -4.924 -25.090 1.00 68.56 78 GLU A CA 1
ATOM 663 C C . GLU A 1 78 ? 25.657 -5.897 -24.802 1.00 68.56 78 GLU A C 1
ATOM 665 O O . GLU A 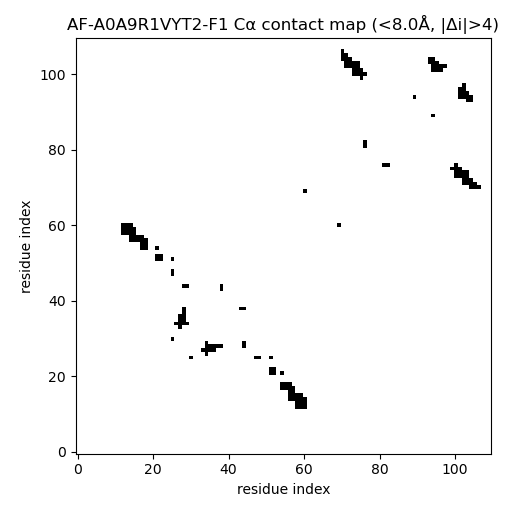1 78 ? 25.805 -6.891 -25.505 1.00 68.56 78 GLU A O 1
ATOM 670 N N . ASP A 1 79 ? 26.415 -5.680 -23.716 1.00 66.12 79 ASP A N 1
ATOM 671 C CA . ASP A 1 79 ? 27.588 -6.488 -23.352 1.00 66.12 79 ASP A CA 1
ATOM 672 C C . ASP A 1 79 ? 27.345 -7.435 -22.162 1.00 66.12 79 ASP A C 1
ATOM 674 O O . ASP A 1 79 ? 26.918 -7.028 -21.074 1.00 66.12 79 ASP A O 1
ATOM 678 N N . ASP A 1 80 ? 27.745 -8.701 -22.319 1.00 63.75 80 ASP A N 1
ATOM 679 C CA . ASP A 1 80 ? 27.595 -9.748 -21.296 1.00 63.75 80 ASP A CA 1
ATOM 680 C C . ASP A 1 80 ? 28.389 -9.475 -20.003 1.00 63.75 80 ASP A C 1
ATOM 682 O O . ASP A 1 80 ? 27.965 -9.883 -18.919 1.00 63.75 80 ASP A O 1
ATOM 686 N N . LYS A 1 81 ? 29.486 -8.704 -20.067 1.00 61.84 81 LYS A N 1
ATOM 687 C CA . LYS A 1 81 ? 30.283 -8.320 -18.881 1.00 61.84 81 LYS A CA 1
ATOM 688 C C . LYS A 1 81 ? 29.518 -7.422 -17.902 1.00 61.84 81 LYS A C 1
ATOM 690 O O . LYS A 1 81 ? 29.735 -7.502 -16.692 1.00 61.84 81 LYS A O 1
ATOM 695 N N . LEU A 1 82 ? 28.614 -6.575 -18.400 1.00 64.12 82 LEU A N 1
ATOM 696 C CA . LEU A 1 82 ? 27.804 -5.694 -17.551 1.00 64.12 82 LEU A CA 1
ATOM 697 C C . LEU A 1 82 ? 26.667 -6.458 -16.857 1.00 64.12 82 LEU A C 1
ATOM 699 O O . LEU A 1 82 ? 26.278 -6.092 -15.746 1.00 64.12 82 LEU A O 1
ATOM 703 N N . LYS A 1 83 ? 26.178 -7.552 -17.461 1.00 63.09 83 LYS A N 1
ATOM 704 C CA . LYS A 1 83 ? 25.148 -8.419 -16.859 1.00 63.09 83 LYS A CA 1
ATOM 705 C C . LYS A 1 83 ? 25.648 -9.084 -15.574 1.00 63.09 83 LYS A C 1
ATOM 707 O O . LYS A 1 83 ? 24.898 -9.188 -14.604 1.00 63.09 83 LYS A O 1
ATOM 712 N N . GLU A 1 84 ? 26.918 -9.490 -15.537 1.00 64.81 84 GLU A N 1
ATOM 713 C CA . GLU A 1 84 ? 27.536 -10.104 -14.354 1.00 64.81 84 GLU A CA 1
ATOM 714 C C . GLU A 1 84 ? 27.703 -9.100 -13.200 1.00 64.81 84 GLU A C 1
ATOM 716 O O . GLU A 1 84 ? 27.349 -9.398 -12.059 1.00 64.81 84 GLU A O 1
ATOM 721 N N . HIS A 1 85 ? 28.125 -7.867 -13.503 1.00 65.06 85 HIS A N 1
ATOM 722 C CA . HIS A 1 85 ? 28.193 -6.782 -12.515 1.00 65.06 85 HIS A CA 1
ATOM 723 C C . HIS A 1 85 ? 26.810 -6.409 -11.961 1.00 65.06 85 HIS A C 1
ATOM 725 O O . HIS A 1 85 ? 26.651 -6.231 -10.752 1.00 65.06 85 HIS A O 1
ATOM 731 N N . MET A 1 86 ? 25.789 -6.335 -12.823 1.00 61.78 86 MET A N 1
ATOM 732 C CA . MET A 1 86 ? 24.419 -6.058 -12.383 1.00 61.78 86 MET A CA 1
ATOM 733 C C . MET A 1 86 ? 23.858 -7.176 -11.503 1.00 61.78 86 MET A C 1
ATOM 735 O O . MET A 1 86 ? 23.193 -6.865 -10.516 1.00 61.78 86 MET A O 1
ATOM 739 N N . ARG A 1 87 ? 24.189 -8.452 -11.769 1.00 61.53 87 ARG A N 1
ATOM 740 C CA . ARG A 1 87 ? 23.809 -9.581 -10.899 1.00 61.53 87 ARG A CA 1
ATOM 741 C C . ARG A 1 87 ? 24.274 -9.388 -9.454 1.00 61.53 87 ARG A C 1
ATOM 743 O O . ARG A 1 87 ? 23.485 -9.623 -8.541 1.00 61.53 87 ARG A O 1
ATOM 750 N N . LEU A 1 88 ? 25.500 -8.907 -9.245 1.00 62.41 88 LEU A N 1
ATOM 751 C CA . LEU A 1 88 ? 26.038 -8.632 -7.906 1.00 62.41 88 LEU A CA 1
ATOM 752 C C . LEU A 1 88 ? 25.306 -7.471 -7.211 1.00 62.41 88 LEU A C 1
ATOM 754 O O . LEU A 1 88 ? 25.064 -7.531 -6.006 1.00 62.41 88 LEU A O 1
ATOM 758 N N . LEU A 1 89 ? 24.890 -6.449 -7.967 1.00 57.03 89 LEU A N 1
ATOM 759 C CA . LEU A 1 89 ? 24.117 -5.314 -7.446 1.00 57.03 89 LEU A CA 1
ATOM 760 C C . LEU A 1 89 ? 22.657 -5.674 -7.119 1.00 57.03 89 LEU A C 1
ATOM 762 O O . LEU A 1 89 ? 22.081 -5.064 -6.219 1.00 57.03 89 LEU A O 1
ATOM 766 N N . THR A 1 90 ? 22.072 -6.685 -7.772 1.00 54.31 90 THR A N 1
ATOM 767 C CA . THR A 1 90 ? 20.726 -7.220 -7.449 1.00 54.31 90 THR A CA 1
ATOM 768 C C . THR A 1 90 ? 20.614 -7.697 -6.000 1.00 54.31 90 THR A C 1
ATOM 770 O O . THR A 1 90 ? 19.553 -7.586 -5.397 1.00 54.31 90 THR A O 1
ATOM 773 N N . ASN A 1 91 ? 21.711 -8.198 -5.419 1.00 48.06 91 ASN A N 1
ATOM 774 C CA . ASN A 1 91 ? 21.747 -8.611 -4.011 1.00 48.06 91 ASN A CA 1
ATOM 775 C C . ASN A 1 91 ? 21.740 -7.415 -3.041 1.00 48.06 91 ASN A C 1
ATOM 777 O O . ASN A 1 91 ? 21.533 -7.601 -1.846 1.00 48.06 91 ASN A O 1
ATOM 781 N N . ILE A 1 92 ? 21.970 -6.198 -3.546 1.00 50.66 92 ILE A N 1
ATOM 782 C CA . ILE A 1 92 ? 22.102 -4.962 -2.761 1.00 50.66 92 ILE A CA 1
ATOM 783 C C . ILE A 1 92 ? 20.915 -4.009 -3.017 1.00 50.66 92 ILE A C 1
ATOM 785 O O . ILE A 1 92 ? 20.589 -3.194 -2.157 1.00 50.66 92 ILE A O 1
ATOM 789 N N . ARG A 1 93 ? 20.229 -4.099 -4.171 1.00 47.53 93 ARG A N 1
ATOM 790 C CA . ARG A 1 93 ? 19.033 -3.301 -4.515 1.00 47.53 93 ARG A CA 1
ATOM 791 C C . ARG A 1 93 ? 17.986 -4.147 -5.245 1.00 47.53 93 ARG A C 1
ATOM 793 O O . ARG A 1 93 ? 18.338 -4.944 -6.107 1.00 47.53 93 ARG A O 1
ATOM 800 N N . LYS A 1 94 ? 16.692 -3.921 -4.960 1.00 52.09 94 LYS A N 1
ATOM 801 C CA . LYS A 1 94 ? 15.554 -4.552 -5.664 1.00 52.09 94 LYS A CA 1
ATOM 802 C C . LYS A 1 94 ? 15.547 -4.1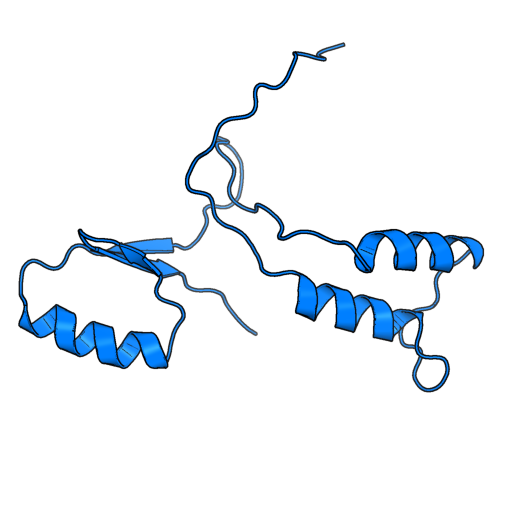57 -7.149 1.00 52.09 94 LYS A C 1
ATOM 804 O O . LYS A 1 94 ? 14.944 -3.157 -7.530 1.00 52.09 94 LYS A O 1
ATOM 809 N N . ILE A 1 95 ? 16.221 -4.945 -7.977 1.00 54.56 95 ILE A N 1
ATOM 810 C CA . ILE A 1 95 ? 16.195 -4.858 -9.438 1.00 54.56 95 ILE A CA 1
ATOM 811 C C . ILE A 1 95 ? 15.274 -5.979 -9.929 1.00 54.56 95 ILE A C 1
ATOM 813 O O . ILE A 1 95 ? 15.502 -7.148 -9.621 1.00 54.56 95 ILE A O 1
ATOM 817 N N . LEU A 1 96 ? 14.216 -5.632 -10.666 1.00 56.97 96 LEU A N 1
ATOM 818 C CA . LEU A 1 96 ? 13.345 -6.623 -11.304 1.00 56.97 96 LEU A CA 1
ATOM 819 C C . LEU A 1 96 ? 13.952 -6.980 -12.664 1.00 56.97 96 LEU A C 1
ATOM 821 O O . LEU A 1 96 ? 14.126 -6.112 -13.521 1.00 56.97 96 LEU A O 1
ATOM 825 N N . THR A 1 97 ? 14.313 -8.248 -12.838 1.00 54.03 97 THR A N 1
ATOM 826 C CA . THR A 1 97 ? 14.941 -8.760 -14.059 1.00 54.03 97 THR A CA 1
ATOM 827 C C . THR A 1 97 ? 13.870 -9.197 -15.058 1.00 54.03 97 THR A C 1
ATOM 829 O O . THR A 1 97 ? 12.950 -9.925 -14.686 1.00 54.03 97 THR A O 1
ATOM 832 N N . THR A 1 98 ? 14.004 -8.805 -16.319 1.00 58.66 98 THR A N 1
ATOM 833 C CA . THR A 1 98 ? 13.207 -9.310 -17.452 1.00 58.66 98 THR A CA 1
ATOM 834 C C . THR A 1 98 ? 14.134 -9.981 -18.469 1.00 58.66 98 THR A C 1
ATOM 836 O O . THR A 1 98 ? 15.347 -9.801 -18.384 1.00 58.66 98 THR A O 1
ATOM 839 N N . GLU A 1 99 ? 13.593 -10.765 -19.408 1.00 58.22 99 GLU A N 1
ATOM 840 C CA . GLU A 1 99 ? 14.395 -11.518 -20.395 1.00 58.22 99 GLU A CA 1
ATOM 841 C C . GLU A 1 99 ? 15.318 -10.609 -21.233 1.00 58.22 99 GLU A C 1
ATOM 843 O O . GLU A 1 99 ? 16.457 -10.982 -21.505 1.00 58.22 99 GLU A O 1
ATOM 848 N N . ASP A 1 100 ? 14.881 -9.376 -21.517 1.00 58.09 100 ASP A N 1
ATOM 849 C CA . ASP A 1 100 ? 15.580 -8.424 -22.395 1.00 58.09 100 ASP A CA 1
ATOM 850 C C . ASP A 1 100 ? 16.262 -7.252 -21.656 1.00 58.09 100 ASP A C 1
ATOM 852 O O . ASP A 1 100 ? 16.784 -6.327 -22.287 1.00 58.09 100 ASP A O 1
ATOM 856 N N . GLY A 1 101 ? 16.244 -7.228 -20.318 1.00 64.62 101 GLY A N 1
ATOM 857 C CA . GLY A 1 101 ? 16.771 -6.086 -19.564 1.00 64.62 101 GLY A CA 1
ATOM 858 C C . GLY A 1 101 ? 16.352 -6.018 -18.101 1.00 64.62 101 GLY A C 1
ATOM 859 O O . GLY A 1 101 ? 15.743 -6.938 -17.550 1.00 64.62 101 GLY A O 1
ATOM 860 N N . TYR A 1 102 ? 16.693 -4.908 -17.449 1.00 69.31 102 TYR A N 1
ATOM 861 C CA . TYR A 1 102 ? 16.522 -4.730 -16.006 1.00 69.31 102 TYR A CA 1
ATOM 862 C C . TYR A 1 102 ? 15.763 -3.445 -15.692 1.00 69.31 102 TYR A C 1
ATOM 864 O O . TYR A 1 102 ? 16.074 -2.381 -16.231 1.00 69.31 102 TYR A O 1
ATOM 872 N N . TRP A 1 103 ? 14.813 -3.525 -14.761 1.00 69.44 103 TRP A N 1
ATOM 873 C CA . TRP A 1 103 ? 14.215 -2.341 -14.156 1.00 69.44 103 TRP A CA 1
ATOM 874 C C . TRP A 1 103 ? 14.969 -1.955 -12.893 1.00 69.44 1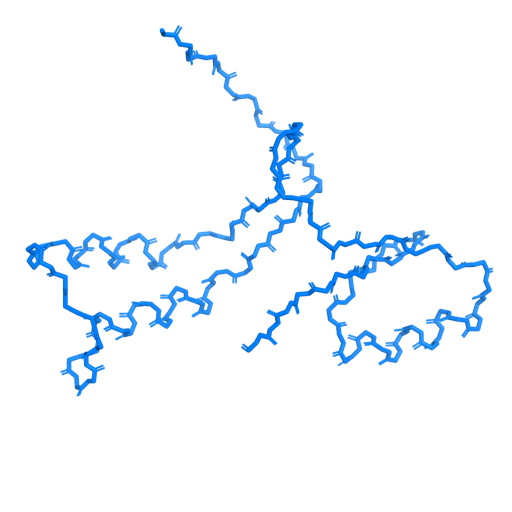03 TRP A C 1
ATOM 876 O O . TRP A 1 103 ? 15.047 -2.728 -11.934 1.00 69.44 103 TRP A O 1
ATOM 886 N N . ILE A 1 104 ? 15.466 -0.724 -12.876 1.00 68.25 104 ILE A N 1
ATOM 887 C CA . ILE A 1 104 ? 16.072 -0.108 -11.702 1.00 68.25 104 ILE A CA 1
ATOM 888 C C . ILE A 1 104 ? 15.093 0.942 -11.188 1.00 68.25 104 ILE A C 1
ATOM 890 O O . ILE A 1 104 ? 14.797 1.919 -11.876 1.00 68.25 104 ILE A O 1
ATOM 894 N N . ALA A 1 105 ? 14.587 0.742 -9.976 1.00 66.94 105 ALA A N 1
ATOM 895 C CA . ALA A 1 105 ? 13.730 1.702 -9.295 1.00 66.94 105 ALA A CA 1
ATOM 896 C C . ALA A 1 105 ? 14.458 2.256 -8.068 1.00 66.94 105 ALA A C 1
ATOM 898 O O . ALA A 1 105 ? 14.995 1.500 -7.256 1.00 66.94 105 ALA A O 1
ATOM 899 N N . SER A 1 106 ? 14.478 3.580 -7.928 1.00 59.81 106 SER A N 1
ATOM 900 C CA . SER A 1 106 ? 14.960 4.221 -6.705 1.00 59.81 106 SER A CA 1
ATOM 901 C C . SER A 1 106 ? 13.766 4.415 -5.778 1.00 59.81 106 SER A C 1
ATOM 903 O O . SER A 1 106 ? 13.042 5.405 -5.869 1.00 59.81 106 SER A O 1
ATOM 905 N N . PHE A 1 107 ? 13.534 3.443 -4.900 1.00 55.75 107 PHE A N 1
ATOM 906 C CA . PHE A 1 107 ? 12.684 3.661 -3.738 1.00 55.75 107 PHE A CA 1
ATOM 907 C C . PHE A 1 107 ? 13.562 4.312 -2.672 1.00 55.75 107 PHE A C 1
ATOM 909 O O . PHE A 1 107 ? 14.520 3.705 -2.198 1.00 55.75 107 PHE A O 1
ATOM 916 N N . PHE A 1 108 ? 13.293 5.579 -2.359 1.00 39.72 108 PHE A N 1
ATOM 917 C CA . PHE A 1 108 ? 13.875 6.221 -1.186 1.00 39.72 108 PHE A CA 1
ATOM 918 C C . PHE A 1 108 ? 13.264 5.553 0.049 1.00 39.72 108 PHE A C 1
ATOM 920 O O . PHE A 1 108 ? 12.217 5.976 0.532 1.00 39.72 108 PHE A O 1
ATOM 927 N N . GLU A 1 109 ? 13.899 4.492 0.536 1.00 34.22 109 GLU A N 1
ATOM 928 C CA . GLU A 1 109 ? 13.834 4.161 1.955 1.00 34.22 109 GLU A CA 1
ATOM 929 C C . GLU A 1 109 ? 14.607 5.284 2.664 1.00 34.22 109 GLU A C 1
ATOM 931 O O . GLU A 1 109 ? 15.830 5.384 2.547 1.00 34.22 109 GLU A O 1
ATOM 936 N N . ARG A 1 110 ? 13.869 6.231 3.251 1.00 31.52 110 ARG A N 1
ATOM 937 C CA . ARG A 1 110 ? 14.407 7.132 4.275 1.00 31.52 110 ARG A CA 1
ATOM 938 C C . ARG A 1 110 ? 14.331 6.442 5.621 1.00 31.52 110 ARG A C 1
ATOM 940 O O . ARG A 1 110 ? 13.314 5.748 5.837 1.00 31.52 110 ARG A O 1
#

pLDDT: mean 79.01, std 16.17, range [31.52, 95.19]

Organism: Lactuca sativa (NCBI:txid4236)

Foldseek 3Di:
DDDDDDDDDDDDFDWDDCLVVLVVVLCCCPVPVRNPDDDPPNVCNVVSCVDSVPDDIDGPDDPDPDDDDFQKDWDFDPDPVVVVVVVVCCVVAVWDDDPGTIIDGDDPPD

Secondary structure (DSSP, 8-state):
---PPPPP------EE--HHHHHHHHHHHH-SSS-----SSTTHHHHHHHHHHTPPPEE-----SSSPPP-EEEE---SHHHHHHHHHHHTTS-EEEETTEEEEE-----

InterPro domains:
  IPR002300 Aminoacyl-tRNA synthetase, class Ia [PF00133] (7-83)
  IPR002303 Valine-tRNA ligase [PTHR11946] (4-85)
  IPR014729 Rossmann-like alpha/beta/alpha sandwich fold [G3DSA:3.40.50.620] (2-102)

Sequence (110 aa):
MEGLVIEPMIKPQWYVNYNGIAKEALDAVMDENNKKIDILPKQYAAEWKRWLENIRDWCVSRRLWWGHRVPAWYVTLEDDKLKEHMRLLTNIRKILTTEDGYWIASFFER